Protein AF-A0A177F7T7-F1 (afdb_monomer_lite)

Radius of gyration: 14.86 Å; chains: 1; bounding box: 48×28×34 Å

Secondary structure (DSSP, 8-state):
-----TT-EEEETTEEEE--------S---TTTTS-TTT----SSSS-HHHHHHHHHHHHHHHHHSS-TTGGGTT-TTTHHHHHHHHHTT-PPP-TTSTTHHHHHHHHHT---SHHHHHHHHHHHHHHH--

Foldseek 3Di:
DAADDQPQFDDDPNDTDRDDDDDDDDDDDDLCRRADLQLAAADVVRDDQLSVLSSVLQSVVCVQPVAGWPNVCVPPPPSSVVNNVCLVVVVTDQQPPTLCSVSSVCSSVVVQPHPVSSVVSVVVSVVVVVD

InterPro domains:
  IPR001245 Serine-threonine/tyrosine-protein kinase, catalytic domain [PF07714] (47-110)
  IPR011009 Protein kinase-like domain superfamily [SSF56112] (3-109)

pLDDT: mean 71.8, std 19.58, range [35.34, 94.94]

Structure (mmCIF, N/CA/C/O backbone):
data_AF-A0A177F7T7-F1
#
_entry.id   AF-A0A177F7T7-F1
#
loop_
_atom_site.group_PDB
_atom_site.id
_atom_site.type_symbol
_atom_site.label_atom_id
_atom_site.label_alt_id
_atom_sit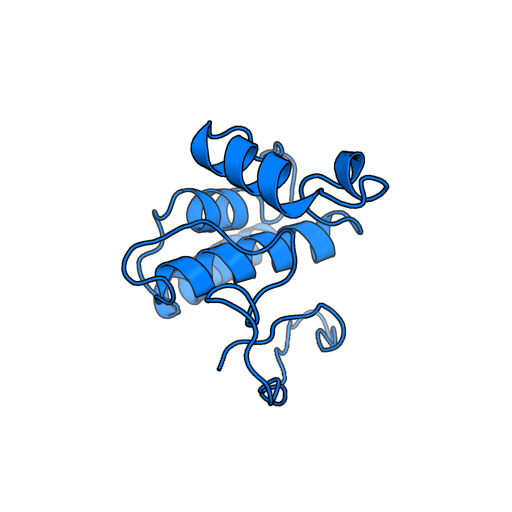e.label_comp_id
_atom_site.label_asym_id
_atom_site.label_entity_id
_atom_site.label_seq_id
_atom_site.pdbx_PDB_ins_code
_atom_site.Cartn_x
_atom_site.Cartn_y
_atom_site.Cartn_z
_atom_site.occupancy
_atom_site.B_iso_or_equiv
_atom_site.auth_seq_id
_atom_site.auth_comp_id
_atom_site.auth_asym_id
_atom_site.auth_atom_id
_atom_site.pdbx_PDB_model_num
ATOM 1 N N . MET A 1 1 ? 18.510 -2.201 8.796 1.00 39.44 1 MET A N 1
ATOM 2 C CA . MET A 1 1 ? 17.818 -3.161 9.675 1.00 39.44 1 MET A CA 1
ATOM 3 C C . MET A 1 1 ? 16.329 -2.948 9.502 1.00 39.44 1 MET A C 1
ATOM 5 O O . MET A 1 1 ? 15.731 -2.280 10.325 1.00 39.44 1 MET A O 1
ATOM 9 N N . SER A 1 2 ? 15.771 -3.480 8.424 1.00 35.94 2 SER A N 1
ATOM 10 C CA . SER A 1 2 ? 14.364 -3.869 8.355 1.00 35.94 2 SER A CA 1
ATOM 11 C C . SER A 1 2 ? 14.388 -5.105 7.457 1.00 35.94 2 SER A C 1
ATOM 13 O O . SER A 1 2 ? 15.069 -5.083 6.443 1.00 35.94 2 SER A O 1
ATOM 15 N N . ASP A 1 3 ? 13.807 -6.214 7.881 1.00 38.34 3 ASP A N 1
ATOM 16 C CA . ASP A 1 3 ? 13.420 -7.311 6.995 1.00 38.34 3 ASP A CA 1
ATOM 17 C C . ASP A 1 3 ? 12.041 -7.728 7.495 1.00 38.34 3 ASP A C 1
ATOM 19 O O . ASP A 1 3 ? 11.886 -8.155 8.639 1.00 38.34 3 ASP A O 1
ATOM 23 N N . VAL A 1 4 ? 11.021 -7.484 6.677 1.00 41.88 4 VAL A N 1
ATOM 24 C CA . VAL A 1 4 ? 9.640 -7.888 6.941 1.00 41.88 4 VAL A CA 1
ATOM 25 C C . VAL A 1 4 ? 9.225 -8.741 5.755 1.00 41.88 4 VAL A C 1
ATOM 27 O O . VAL A 1 4 ? 8.695 -8.244 4.760 1.00 41.88 4 VAL A O 1
ATOM 30 N N . ARG A 1 5 ? 9.509 -10.041 5.847 1.00 40.31 5 ARG A N 1
ATOM 31 C CA . ARG A 1 5 ? 8.876 -11.057 5.003 1.00 40.31 5 ARG A CA 1
ATOM 32 C C . ARG A 1 5 ? 7.839 -11.822 5.812 1.00 40.31 5 ARG A C 1
ATOM 34 O O . ARG A 1 5 ? 8.012 -12.078 7.001 1.00 40.31 5 ARG A O 1
ATOM 41 N N . CYS A 1 6 ? 6.759 -12.199 5.138 1.00 43.75 6 CYS A N 1
ATOM 42 C CA . CYS A 1 6 ? 5.515 -12.739 5.692 1.00 43.75 6 CYS A CA 1
ATOM 43 C C . CYS A 1 6 ? 5.603 -14.166 6.266 1.00 43.75 6 CYS A C 1
ATOM 45 O O . CYS A 1 6 ? 4.624 -14.902 6.253 1.00 43.75 6 CYS A O 1
ATOM 47 N N . GLN A 1 7 ? 6.755 -14.570 6.802 1.00 41.00 7 GLN A N 1
ATOM 48 C CA . GLN A 1 7 ? 6.942 -15.888 7.421 1.00 41.00 7 GLN A CA 1
ATOM 49 C C . GLN A 1 7 ? 6.847 -15.870 8.958 1.00 41.00 7 GLN A C 1
ATOM 51 O O . GLN A 1 7 ? 6.897 -16.932 9.568 1.00 41.00 7 GLN A O 1
ATOM 56 N N . ASN A 1 8 ? 6.612 -14.704 9.580 1.00 39.59 8 ASN A N 1
ATOM 57 C CA . ASN A 1 8 ? 6.618 -14.544 11.045 1.00 39.59 8 ASN A CA 1
ATOM 58 C C . ASN A 1 8 ? 5.291 -14.028 11.645 1.00 39.59 8 ASN A C 1
ATOM 60 O O . ASN A 1 8 ? 5.262 -13.548 12.780 1.00 39.59 8 ASN A O 1
ATOM 64 N N . ALA A 1 9 ? 4.178 -14.121 10.911 1.00 45.94 9 ALA A N 1
ATOM 65 C CA . ALA A 1 9 ? 2.850 -13.822 11.447 1.00 45.94 9 ALA A CA 1
ATOM 66 C C . ALA A 1 9 ? 2.215 -15.104 12.004 1.00 45.94 9 ALA A C 1
ATOM 68 O O . ALA A 1 9 ? 1.714 -15.938 11.253 1.00 45.94 9 ALA A O 1
ATOM 69 N N . ILE A 1 10 ? 2.230 -15.271 13.328 1.00 42.41 10 ILE A N 1
ATOM 70 C CA . ILE A 1 10 ? 1.491 -16.353 13.988 1.00 42.41 10 ILE A CA 1
ATOM 71 C C . ILE A 1 10 ? 0.177 -15.775 14.514 1.00 42.41 10 ILE A C 1
ATOM 73 O O . ILE A 1 10 ? 0.167 -14.917 15.401 1.00 42.41 10 ILE A O 1
ATOM 77 N N . LEU A 1 11 ? -0.938 -16.259 13.969 1.00 43.41 11 LEU A N 1
ATOM 78 C CA . LEU A 1 11 ? -2.271 -15.990 14.494 1.00 43.41 11 LEU A CA 1
ATOM 79 C C . LEU A 1 11 ? -2.504 -16.899 15.711 1.00 43.41 11 LEU A C 1
ATOM 81 O O . LEU A 1 11 ? -2.634 -18.113 15.562 1.00 43.41 11 LEU A O 1
ATOM 85 N N . VAL A 1 12 ? -2.545 -16.335 16.921 1.00 39.94 12 VAL A N 1
ATOM 86 C CA . VAL A 1 12 ? -2.936 -17.083 18.130 1.00 39.94 12 VAL A CA 1
ATOM 87 C C . VAL A 1 12 ? -4.164 -16.422 18.741 1.00 39.94 12 VAL A C 1
ATOM 89 O O . VAL A 1 12 ? -4.069 -15.299 19.232 1.00 39.94 12 VAL A O 1
ATOM 92 N N . HIS A 1 13 ? -5.295 -17.138 18.738 1.00 35.34 13 HIS A N 1
ATOM 93 C CA . HIS A 1 13 ? -6.557 -16.733 19.382 1.00 35.34 13 HIS A CA 1
ATOM 94 C C . HIS A 1 13 ? -6.966 -15.282 19.055 1.00 35.34 13 HIS A C 1
ATOM 96 O O . HIS A 1 13 ? -7.096 -14.458 19.961 1.00 35.34 13 HIS A O 1
ATOM 102 N N . ASP A 1 14 ? -7.083 -14.962 17.763 1.00 47.56 14 ASP A N 1
ATOM 103 C CA . ASP A 1 14 ? -7.493 -13.642 17.254 1.00 47.56 14 ASP A CA 1
ATOM 104 C C . ASP A 1 14 ? -6.603 -12.464 17.686 1.00 47.56 14 ASP A C 1
ATOM 106 O O . ASP A 1 14 ? -7.017 -11.307 17.683 1.00 47.56 14 ASP A O 1
ATOM 110 N N . ARG A 1 15 ? -5.341 -12.727 18.045 1.00 39.72 15 ARG A N 1
ATOM 111 C CA . ARG A 1 15 ? -4.346 -11.684 18.320 1.00 39.72 15 ARG A CA 1
ATOM 112 C C . ARG A 1 15 ? -3.132 -11.866 17.422 1.00 39.72 15 ARG A C 1
ATOM 114 O O . ARG A 1 15 ? -2.392 -12.841 17.554 1.00 39.72 15 ARG A O 1
ATOM 121 N N . LEU A 1 16 ? -2.906 -10.892 16.540 1.00 46.50 16 LEU A N 1
ATOM 122 C CA . LEU A 1 16 ? -1.680 -10.789 15.753 1.00 46.50 16 LEU A CA 1
ATOM 123 C C . LEU A 1 16 ? -0.511 -10.481 16.699 1.00 46.50 16 LEU A C 1
ATOM 125 O O . LEU A 1 16 ? -0.429 -9.391 17.268 1.00 46.50 16 LEU A O 1
ATOM 129 N N . LYS A 1 17 ? 0.392 -11.446 16.883 1.00 41.03 17 LYS A N 1
ATOM 130 C CA . LYS A 1 17 ? 1.676 -11.233 17.558 1.00 41.03 17 LYS A CA 1
ATOM 131 C C . LYS A 1 17 ? 2.774 -11.205 16.502 1.00 41.03 17 LYS A C 1
ATOM 133 O O . LYS A 1 17 ? 3.044 -12.217 15.867 1.00 41.03 17 LYS A O 1
ATOM 138 N N . ILE A 1 18 ? 3.383 -10.037 16.321 1.00 49.38 18 ILE A N 1
ATOM 139 C CA . ILE A 1 18 ? 4.536 -9.834 15.438 1.00 49.38 18 ILE A CA 1
ATOM 140 C C . ILE A 1 18 ? 5.782 -10.222 16.242 1.00 49.38 18 ILE A C 1
ATOM 142 O O . ILE A 1 18 ? 6.059 -9.597 17.266 1.00 49.38 18 ILE A O 1
ATOM 146 N N . ILE A 1 19 ? 6.482 -11.282 15.828 1.00 40.50 19 ILE A N 1
ATOM 147 C CA . ILE A 1 19 ? 7.682 -11.791 16.507 1.00 40.50 19 ILE A CA 1
ATOM 148 C C . ILE A 1 19 ? 8.915 -11.479 15.641 1.00 40.50 19 ILE A C 1
ATOM 150 O O . ILE A 1 19 ? 9.197 -12.165 14.670 1.00 40.50 19 ILE A O 1
ATOM 154 N N . ASP A 1 20 ? 9.526 -10.354 15.993 1.00 48.12 20 ASP A N 1
ATOM 155 C CA . ASP A 1 20 ? 10.927 -9.894 15.987 1.00 48.12 20 ASP A CA 1
ATOM 156 C C . ASP A 1 20 ? 12.072 -10.398 15.060 1.00 48.12 20 ASP A C 1
ATOM 158 O O . ASP A 1 20 ? 12.097 -11.518 14.564 1.00 48.12 20 ASP A O 1
ATOM 162 N N . PHE A 1 21 ? 13.052 -9.481 14.935 1.00 47.28 21 PHE A N 1
ATOM 163 C CA . PHE A 1 21 ? 14.348 -9.395 14.223 1.00 47.28 21 PHE A CA 1
ATOM 164 C C . PHE A 1 21 ? 15.173 -10.664 13.891 1.00 47.28 21 PHE A C 1
ATOM 166 O O . PHE A 1 21 ? 15.747 -11.271 14.789 1.00 47.28 21 PHE A O 1
ATOM 173 N N . GLU A 1 22 ? 15.478 -10.878 12.598 1.00 36.66 22 GLU A N 1
ATOM 174 C CA . GLU A 1 22 ? 16.823 -11.263 12.103 1.00 36.66 22 GLU A CA 1
ATOM 175 C C . GLU A 1 22 ? 16.894 -11.143 10.564 1.00 36.66 22 GLU A C 1
ATOM 177 O O . GLU A 1 22 ? 16.057 -11.714 9.874 1.00 36.66 22 GLU A O 1
ATOM 182 N N . GLY A 1 23 ? 17.871 -10.406 10.004 1.00 38.44 23 GLY A N 1
ATOM 183 C CA . GLY A 1 23 ? 18.033 -10.333 8.540 1.00 38.44 23 GLY A CA 1
ATOM 184 C C . GLY A 1 23 ? 18.806 -9.134 7.979 1.00 38.44 23 GLY A C 1
AT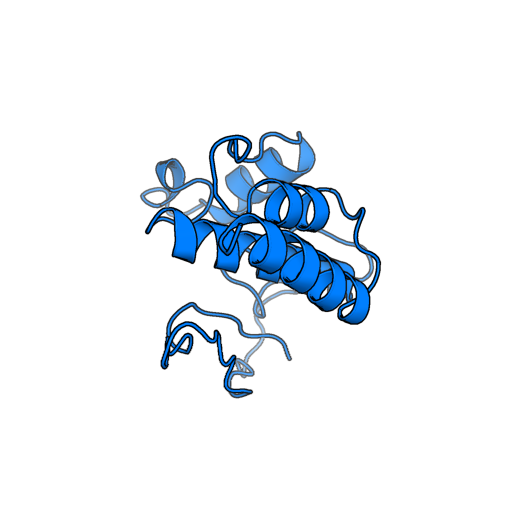OM 185 O O . GLY A 1 23 ? 18.352 -8.484 7.043 1.00 38.44 23 GLY A O 1
ATOM 186 N N . CYS A 1 24 ? 19.981 -8.796 8.518 1.00 41.72 24 CYS A N 1
ATOM 187 C CA . CYS A 1 24 ? 20.922 -7.984 7.737 1.00 41.72 24 CYS A CA 1
ATOM 188 C C . CYS A 1 24 ? 21.503 -8.857 6.615 1.00 41.72 24 CYS A C 1
ATOM 190 O O . CYS A 1 24 ? 22.240 -9.796 6.913 1.00 41.72 24 CYS A O 1
ATOM 192 N N . SER A 1 25 ? 21.250 -8.530 5.342 1.00 35.94 25 SER A N 1
ATOM 193 C CA . SER A 1 25 ? 22.114 -9.033 4.270 1.00 35.94 25 SER A CA 1
ATOM 194 C C . SER A 1 25 ? 23.460 -8.326 4.374 1.00 35.94 25 SER A C 1
ATOM 196 O O . SER A 1 25 ? 23.577 -7.118 4.162 1.00 35.94 25 SER A O 1
ATOM 198 N N . ILE A 1 26 ? 24.468 -9.112 4.726 1.00 44.94 26 ILE A N 1
ATOM 199 C CA . ILE A 1 26 ? 25.872 -8.844 4.443 1.00 44.94 26 ILE A CA 1
ATOM 200 C C . ILE A 1 26 ? 26.016 -8.788 2.906 1.00 44.94 26 ILE A C 1
ATOM 202 O O . ILE A 1 26 ? 25.320 -9.503 2.186 1.00 44.94 26 ILE A O 1
ATOM 206 N N . ASP A 1 27 ? 26.871 -7.878 2.443 1.00 40.69 27 ASP A N 1
ATOM 207 C CA . ASP A 1 27 ? 27.326 -7.661 1.061 1.00 40.69 27 ASP A CA 1
ATOM 208 C C . ASP A 1 27 ? 26.461 -6.789 0.122 1.00 40.69 27 ASP A C 1
ATOM 210 O O . ASP A 1 27 ? 25.719 -7.245 -0.742 1.00 40.69 27 ASP A O 1
ATOM 214 N N . GLY A 1 28 ? 26.675 -5.470 0.223 1.00 43.88 28 GLY A N 1
ATOM 215 C CA . GLY A 1 28 ? 26.813 -4.583 -0.946 1.00 43.88 28 GLY A CA 1
ATOM 216 C C . GLY A 1 28 ? 25.576 -4.226 -1.783 1.00 43.88 28 GLY A C 1
ATOM 217 O O . GLY A 1 28 ? 25.715 -3.455 -2.732 1.00 43.88 28 GLY A O 1
ATOM 218 N N . ALA A 1 29 ? 24.382 -4.731 -1.472 1.00 44.84 29 ALA A N 1
ATOM 219 C CA . ALA A 1 29 ? 23.174 -4.432 -2.243 1.00 44.84 29 ALA A CA 1
ATOM 220 C C . ALA A 1 29 ? 22.538 -3.087 -1.849 1.00 44.84 29 ALA A C 1
ATOM 222 O O . ALA A 1 29 ? 22.492 -2.713 -0.677 1.00 44.84 29 ALA A O 1
ATOM 223 N N . GLY A 1 30 ? 22.056 -2.360 -2.861 1.00 52.72 30 GLY A N 1
ATOM 224 C CA . GLY A 1 30 ? 21.543 -0.998 -2.757 1.00 52.72 30 GLY A CA 1
ATOM 225 C C . GLY A 1 30 ? 20.417 -0.796 -1.740 1.00 52.72 30 GLY A C 1
ATOM 226 O O . GLY A 1 30 ? 19.832 -1.717 -1.180 1.00 52.72 30 GLY A O 1
ATOM 227 N N . VAL A 1 31 ? 20.104 0.478 -1.556 1.00 51.97 31 VAL A N 1
ATOM 228 C CA . VAL A 1 31 ? 19.278 1.112 -0.522 1.00 51.97 31 VAL A CA 1
ATOM 229 C C . VAL A 1 31 ? 17.876 0.483 -0.258 1.00 51.97 31 VAL A C 1
ATOM 231 O O . VAL A 1 31 ? 17.248 0.811 0.745 1.00 51.97 31 VAL A O 1
ATOM 234 N N . GLY A 1 32 ? 17.409 -0.460 -1.089 1.00 50.75 32 GLY A N 1
ATOM 235 C CA . GLY A 1 32 ? 16.162 -1.231 -0.942 1.00 50.75 32 GLY A CA 1
ATOM 236 C C . GLY A 1 32 ? 16.303 -2.668 -0.404 1.00 50.75 32 GLY A C 1
ATOM 237 O O . GLY A 1 32 ? 15.297 -3.354 -0.282 1.00 50.75 32 GLY A O 1
ATOM 238 N N . SER A 1 33 ? 17.508 -3.135 -0.052 1.00 55.22 33 SER A N 1
ATOM 239 C CA . SER A 1 33 ? 17.764 -4.525 0.396 1.00 55.22 33 SER A CA 1
ATOM 240 C C . SER A 1 33 ? 17.001 -4.946 1.673 1.00 55.22 33 SER A C 1
ATOM 242 O O . SER A 1 33 ? 16.845 -6.128 1.953 1.00 55.22 33 SER A O 1
ATOM 244 N N . CYS A 1 34 ? 16.494 -3.978 2.444 1.00 53.47 34 CYS A N 1
ATOM 245 C CA . CYS A 1 34 ? 15.700 -4.191 3.663 1.00 53.47 34 CYS A CA 1
ATOM 246 C C . CYS A 1 34 ? 14.193 -4.451 3.411 1.00 53.47 34 CYS A C 1
ATOM 248 O O . CYS A 1 34 ? 13.425 -4.664 4.347 1.00 53.47 34 CYS A O 1
ATOM 250 N N . TYR A 1 35 ? 13.730 -4.381 2.163 1.00 60.88 35 TYR A N 1
ATOM 251 C CA . TYR A 1 35 ? 12.311 -4.509 1.833 1.00 60.88 35 TYR A CA 1
ATOM 252 C C . TYR A 1 35 ? 12.105 -5.501 0.689 1.00 60.88 35 TYR A C 1
ATOM 254 O O . TYR A 1 35 ? 12.959 -5.677 -0.181 1.00 60.88 35 TYR A O 1
ATOM 262 N N . GLY A 1 36 ? 10.940 -6.148 0.676 1.00 70.81 36 GLY A N 1
ATOM 263 C CA . GLY A 1 36 ? 10.502 -6.937 -0.467 1.00 70.81 36 GLY A CA 1
ATOM 264 C C . GLY A 1 36 ? 10.225 -6.040 -1.674 1.00 70.81 36 GLY A C 1
ATOM 265 O O . GLY A 1 36 ? 9.926 -4.855 -1.536 1.00 70.81 36 GLY A O 1
ATOM 266 N N . TRP A 1 37 ? 10.259 -6.622 -2.875 1.00 78.25 37 TRP A N 1
ATOM 267 C CA . TRP A 1 37 ? 10.025 -5.915 -4.146 1.00 78.25 37 TRP A CA 1
ATOM 268 C C . TRP A 1 37 ? 8.681 -5.162 -4.221 1.00 78.25 37 TRP A C 1
ATOM 270 O O . TRP A 1 37 ? 8.539 -4.279 -5.061 1.00 78.25 37 TRP A O 1
ATOM 280 N N . PHE A 1 38 ? 7.714 -5.508 -3.363 1.00 79.06 38 PHE A N 1
ATOM 281 C CA . PHE A 1 38 ? 6.396 -4.875 -3.277 1.00 79.06 38 PHE A CA 1
ATOM 282 C C . PHE A 1 38 ? 6.209 -3.974 -2.049 1.00 79.06 38 PHE A C 1
ATOM 284 O O . PHE A 1 38 ? 5.222 -3.250 -1.985 1.00 79.06 38 PHE A O 1
ATOM 291 N N . SER A 1 39 ? 7.114 -4.005 -1.066 1.00 79.12 39 SER A N 1
ATOM 292 C CA . SER A 1 39 ? 6.953 -3.300 0.215 1.00 79.12 39 SER A CA 1
ATOM 293 C C . SER A 1 39 ? 7.848 -2.067 0.356 1.00 79.12 39 SER A C 1
ATOM 295 O O . SER A 1 39 ? 7.904 -1.466 1.427 1.00 79.12 39 SER A O 1
ATOM 297 N N . TYR A 1 40 ? 8.503 -1.649 -0.731 1.00 78.56 40 TYR A N 1
ATOM 298 C CA . TYR A 1 40 ? 9.298 -0.426 -0.792 1.00 78.56 40 TYR A CA 1
ATOM 299 C C . TYR A 1 40 ? 8.603 0.673 -1.601 1.00 78.56 40 TYR A C 1
ATOM 301 O O . TYR A 1 40 ? 8.210 0.473 -2.750 1.00 78.56 40 TYR A O 1
ATOM 309 N N . ARG A 1 41 ? 8.535 1.874 -1.018 1.00 74.88 41 ARG A N 1
ATOM 310 C CA . ARG A 1 41 ? 8.203 3.121 -1.714 1.00 74.88 41 ARG A CA 1
ATOM 311 C C . ARG A 1 41 ? 9.342 4.107 -1.504 1.00 74.88 41 ARG A C 1
ATOM 313 O O . ARG A 1 41 ? 9.727 4.380 -0.366 1.00 74.88 41 ARG A O 1
ATOM 320 N N . ARG A 1 42 ? 9.880 4.644 -2.602 1.00 75.00 42 ARG A N 1
ATOM 321 C CA . ARG A 1 42 ? 11.030 5.553 -2.564 1.00 75.00 42 ARG A CA 1
ATOM 322 C C . ARG A 1 42 ? 10.741 6.760 -1.665 1.00 75.00 42 ARG A C 1
ATOM 324 O O . ARG A 1 42 ? 9.745 7.454 -1.842 1.00 75.00 42 ARG A O 1
ATOM 331 N N . SER A 1 43 ? 11.645 7.004 -0.720 1.00 67.38 43 SER A N 1
ATOM 332 C CA . SER A 1 43 ? 11.580 8.079 0.275 1.00 67.38 43 SER A CA 1
ATOM 333 C C . SER A 1 43 ? 12.960 8.724 0.438 1.00 67.38 43 SER A C 1
ATOM 335 O O . SER A 1 43 ? 13.984 8.113 0.126 1.00 67.38 43 SER A O 1
ATOM 337 N N . THR A 1 44 ? 12.999 9.954 0.945 1.00 63.41 44 THR A N 1
ATOM 338 C CA . THR A 1 44 ? 14.224 10.652 1.366 1.00 63.41 44 THR A CA 1
ATOM 339 C C . THR A 1 44 ? 14.056 11.128 2.814 1.00 63.41 44 THR A C 1
ATOM 341 O O . THR A 1 44 ? 13.249 12.029 3.038 1.00 63.41 44 THR A O 1
ATOM 344 N N . PRO A 1 45 ? 14.780 10.563 3.803 1.00 65.94 45 PRO A N 1
ATOM 345 C CA . PRO A 1 45 ? 15.749 9.470 3.689 1.00 65.94 45 PRO A CA 1
ATOM 346 C C . PRO A 1 45 ? 15.093 8.160 3.235 1.00 65.94 45 PRO A C 1
ATOM 348 O O . PRO A 1 45 ? 13.884 7.961 3.368 1.00 65.94 45 PRO A O 1
ATOM 351 N N . SER A 1 46 ? 15.911 7.282 2.666 1.00 61.34 46 SER A N 1
ATOM 352 C CA . SER A 1 46 ? 15.490 6.024 2.046 1.00 61.34 46 SER A CA 1
ATOM 353 C C . SER A 1 46 ? 14.936 4.979 3.000 1.00 61.34 46 SER A C 1
ATOM 355 O O . SER A 1 46 ? 14.188 4.103 2.578 1.00 61.34 46 SER A O 1
ATOM 357 N N . THR A 1 47 ? 15.303 5.084 4.269 1.00 64.31 47 THR A N 1
ATOM 358 C CA . THR A 1 47 ? 14.716 4.351 5.381 1.00 64.31 47 THR A CA 1
ATOM 359 C C . THR A 1 47 ? 14.175 5.382 6.353 1.00 64.31 47 THR A C 1
ATOM 361 O O . THR A 1 47 ? 14.921 6.237 6.838 1.00 64.31 47 THR A O 1
ATOM 364 N N . SER A 1 48 ? 12.880 5.326 6.619 1.00 77.19 48 SER A N 1
ATOM 365 C CA . SER A 1 48 ? 12.202 6.187 7.575 1.00 77.19 48 SER A CA 1
ATOM 366 C C . SER A 1 48 ? 11.076 5.411 8.248 1.00 77.19 48 SER A C 1
ATOM 368 O O . SER A 1 48 ? 10.625 4.385 7.743 1.00 77.19 48 SER A O 1
ATOM 370 N N . ILE A 1 49 ? 10.547 5.951 9.345 1.00 79.00 49 ILE A N 1
ATOM 371 C CA . ILE A 1 49 ? 9.331 5.402 9.958 1.00 79.00 49 ILE A CA 1
ATOM 372 C C . ILE A 1 49 ? 8.186 5.283 8.938 1.00 79.00 49 ILE A C 1
ATOM 374 O O . ILE A 1 49 ? 7.359 4.383 9.031 1.00 79.00 49 ILE A O 1
ATOM 378 N N . GLN A 1 50 ? 8.170 6.148 7.919 1.00 82.94 50 GLN A N 1
ATOM 379 C CA . GLN A 1 50 ? 7.161 6.121 6.872 1.00 82.94 50 GLN A CA 1
ATOM 380 C C . GLN A 1 50 ? 7.340 4.948 5.905 1.00 82.94 50 GLN A C 1
ATOM 382 O O . GLN A 1 50 ? 6.341 4.388 5.456 1.00 82.94 50 GLN A O 1
ATOM 387 N N . THR A 1 51 ? 8.581 4.555 5.593 1.00 80.94 51 THR A N 1
ATOM 388 C CA . THR A 1 51 ? 8.834 3.363 4.769 1.00 80.94 51 THR A CA 1
ATOM 389 C C . THR A 1 51 ? 8.491 2.087 5.533 1.00 80.94 51 THR A C 1
ATOM 391 O O . THR A 1 51 ? 7.913 1.181 4.942 1.00 80.94 51 THR A O 1
ATOM 394 N N . ASP A 1 52 ? 8.731 2.047 6.849 1.00 80.56 52 ASP A N 1
ATOM 395 C CA . ASP A 1 52 ? 8.307 0.925 7.699 1.00 80.56 52 ASP A CA 1
ATOM 396 C C . ASP A 1 52 ? 6.770 0.835 7.797 1.00 80.56 52 ASP A C 1
ATOM 398 O O . ASP A 1 52 ? 6.196 -0.243 7.650 1.00 80.56 52 ASP A O 1
ATOM 402 N N . ILE A 1 53 ? 6.077 1.967 7.983 1.00 85.50 53 ILE A N 1
ATOM 403 C CA . ILE A 1 53 ? 4.602 2.033 8.003 1.00 85.50 53 ILE A CA 1
ATOM 404 C C . ILE A 1 53 ? 4.011 1.621 6.648 1.00 85.50 53 ILE A C 1
ATOM 406 O O . ILE A 1 53 ? 3.001 0.918 6.602 1.00 85.50 53 ILE A O 1
ATOM 410 N N . PHE A 1 54 ? 4.640 2.024 5.542 1.00 89.06 54 PHE A N 1
ATOM 411 C CA . PHE A 1 54 ? 4.234 1.611 4.201 1.00 89.06 54 PHE A CA 1
ATOM 412 C C . PHE A 1 54 ? 4.372 0.093 4.016 1.00 89.06 54 PHE A C 1
ATOM 414 O O . PHE A 1 54 ? 3.430 -0.571 3.572 1.00 89.06 54 PHE A O 1
ATOM 421 N N . ALA A 1 55 ? 5.524 -0.466 4.400 1.00 86.44 55 ALA A N 1
ATOM 422 C CA . ALA A 1 55 ? 5.783 -1.900 4.342 1.00 86.44 55 ALA A CA 1
ATOM 423 C C . ALA A 1 55 ? 4.800 -2.691 5.219 1.00 86.44 55 ALA A C 1
ATOM 425 O O . ALA A 1 55 ? 4.290 -3.728 4.797 1.00 86.44 55 ALA A O 1
ATOM 426 N N . PHE A 1 56 ? 4.463 -2.161 6.399 1.00 85.69 56 PHE A N 1
AT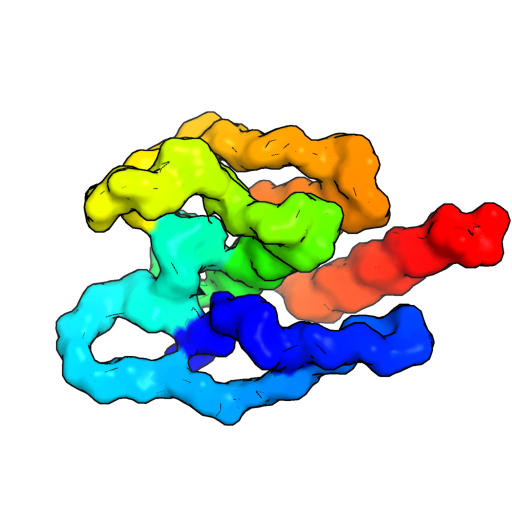OM 427 C CA . PHE A 1 56 ? 3.425 -2.714 7.264 1.00 85.69 56 PHE A CA 1
ATOM 428 C C . PHE A 1 56 ? 2.057 -2.760 6.565 1.00 85.69 56 PHE A C 1
ATOM 430 O O . PHE A 1 56 ? 1.394 -3.793 6.597 1.00 85.69 56 PHE A O 1
ATOM 437 N N . GLY A 1 57 ? 1.654 -1.692 5.868 1.00 89.75 57 GLY A N 1
ATOM 438 C CA . GLY A 1 57 ? 0.426 -1.688 5.062 1.00 89.75 57 GLY A CA 1
ATOM 439 C C . GLY A 1 57 ? 0.416 -2.780 3.984 1.00 89.75 57 GLY A C 1
ATOM 440 O O . GLY A 1 57 ? -0.583 -3.479 3.825 1.00 89.75 57 GLY A O 1
ATOM 441 N N . CYS A 1 58 ? 1.546 -2.987 3.299 1.00 90.31 58 CYS A N 1
ATOM 442 C CA . CYS A 1 58 ? 1.695 -4.050 2.297 1.00 90.31 58 CYS A CA 1
ATOM 443 C C . CYS A 1 58 ? 1.569 -5.455 2.903 1.00 90.31 58 CYS A C 1
ATOM 445 O O . CYS A 1 58 ? 0.920 -6.317 2.320 1.00 90.31 58 CYS A O 1
ATOM 447 N N . MET A 1 59 ? 2.153 -5.676 4.083 1.00 86.12 59 MET A N 1
ATOM 448 C CA . MET A 1 59 ? 2.022 -6.936 4.819 1.00 86.12 59 MET A CA 1
ATOM 449 C C . MET A 1 59 ? 0.561 -7.211 5.196 1.00 86.12 59 MET A C 1
ATOM 451 O O . MET A 1 59 ? 0.076 -8.318 4.992 1.00 86.12 59 MET A O 1
ATOM 455 N N . ILE A 1 60 ? -0.156 -6.216 5.734 1.00 85.81 60 ILE A N 1
ATOM 456 C CA . ILE A 1 60 ? -1.571 -6.387 6.096 1.00 85.81 60 ILE A CA 1
ATOM 457 C C . ILE A 1 60 ? -2.413 -6.689 4.854 1.00 85.81 60 ILE A C 1
ATOM 459 O O . ILE A 1 60 ? -3.256 -7.581 4.908 1.00 85.81 60 ILE A O 1
ATOM 463 N N . TYR A 1 61 ? -2.158 -6.014 3.729 1.00 89.00 61 TYR A N 1
ATOM 464 C CA . TYR A 1 61 ? -2.807 -6.336 2.456 1.00 89.00 61 TYR A CA 1
ATOM 465 C C . TYR A 1 61 ? -2.593 -7.804 2.061 1.00 89.00 61 TYR A C 1
ATOM 467 O O . TYR A 1 61 ? -3.562 -8.502 1.765 1.00 89.00 61 TYR A O 1
ATOM 475 N N . GLU A 1 62 ? -1.352 -8.294 2.104 1.00 85.81 62 GLU A N 1
ATOM 476 C CA . GLU A 1 62 ? -1.034 -9.683 1.753 1.00 85.81 62 GLU A CA 1
ATOM 477 C C . GLU A 1 62 ? -1.699 -10.687 2.696 1.00 85.81 62 GLU A C 1
ATOM 479 O O . GLU A 1 62 ? -2.247 -11.686 2.241 1.00 85.81 62 GLU A O 1
ATOM 484 N N . VAL A 1 63 ? -1.748 -10.402 3.999 1.00 82.00 63 VAL A N 1
ATOM 485 C CA . VAL A 1 63 ? -2.457 -11.252 4.968 1.00 82.00 63 VAL A CA 1
ATOM 486 C C . VAL A 1 63 ? -3.967 -11.285 4.696 1.00 82.00 63 VAL A C 1
ATOM 488 O O . VAL A 1 63 ? -4.581 -12.341 4.823 1.00 82.00 63 VAL A O 1
ATOM 491 N N . MET A 1 64 ? -4.576 -10.153 4.326 1.00 81.81 64 MET A N 1
ATOM 492 C CA . MET A 1 64 ? -6.023 -10.062 4.076 1.00 81.81 64 MET A CA 1
ATOM 493 C C . MET A 1 64 ? -6.448 -10.677 2.740 1.00 81.81 64 MET A C 1
ATOM 495 O O . MET A 1 64 ? -7.554 -11.203 2.635 1.00 81.81 64 MET A O 1
ATOM 499 N N . THR A 1 65 ? -5.598 -10.594 1.718 1.00 84.56 65 THR A N 1
ATOM 500 C CA . THR A 1 65 ? -5.931 -11.020 0.347 1.00 84.56 65 THR A CA 1
ATOM 501 C C . THR A 1 65 ? -5.302 -12.358 -0.040 1.00 84.56 65 THR A C 1
ATOM 503 O O . THR A 1 65 ? -5.733 -12.989 -1.002 1.00 84.56 65 THR A O 1
ATOM 506 N N . GLY A 1 66 ? -4.288 -12.806 0.703 1.00 83.62 66 GLY A N 1
ATOM 507 C CA . GLY A 1 66 ? -3.452 -13.955 0.364 1.00 83.62 66 GLY A CA 1
ATOM 508 C C . GLY A 1 66 ? -2.431 -13.679 -0.745 1.00 83.62 66 GLY A C 1
ATOM 509 O O . GLY A 1 66 ? -1.772 -14.620 -1.184 1.00 83.62 66 GLY A O 1
ATOM 510 N N . GLN A 1 67 ? -2.319 -12.435 -1.225 1.00 86.25 67 GLN A N 1
ATOM 511 C CA . GLN A 1 67 ? -1.491 -12.060 -2.373 1.00 86.25 67 GLN A CA 1
ATOM 512 C C . GLN A 1 67 ? -0.779 -10.722 -2.128 1.00 86.25 67 GLN A C 1
ATOM 514 O O . GLN A 1 67 ? -1.358 -9.816 -1.526 1.00 86.25 67 GLN A O 1
ATOM 519 N N . PRO A 1 68 ? 0.472 -10.541 -2.585 1.00 88.50 68 PRO A N 1
ATOM 520 C CA . PRO A 1 68 ? 1.146 -9.259 -2.440 1.00 88.50 68 PRO A CA 1
ATOM 521 C C . PRO A 1 68 ? 0.429 -8.172 -3.261 1.00 88.50 68 PRO A C 1
ATOM 523 O O . PRO A 1 68 ? -0.194 -8.470 -4.287 1.00 88.50 68 PRO A O 1
ATOM 526 N N . PRO A 1 69 ? 0.558 -6.889 -2.878 1.00 89.94 69 PRO A N 1
ATOM 527 C CA . PRO A 1 69 ? 0.182 -5.792 -3.758 1.00 89.94 69 PRO A CA 1
ATOM 528 C C . PRO A 1 69 ? 0.860 -5.957 -5.122 1.00 89.94 69 PRO A C 1
ATOM 530 O O . PRO A 1 69 ? 2.047 -6.282 -5.197 1.00 89.94 69 PRO A O 1
ATOM 533 N N . HIS A 1 70 ? 0.111 -5.717 -6.198 1.00 93.75 70 HIS A N 1
ATOM 534 C CA . HIS A 1 70 ? 0.590 -5.892 -7.572 1.00 93.75 70 HIS A CA 1
ATOM 535 C C . HIS A 1 70 ? 1.047 -7.323 -7.909 1.00 93.75 70 HIS A C 1
ATOM 537 O O . HIS A 1 70 ? 2.068 -7.510 -8.577 1.00 93.75 70 HIS A O 1
ATOM 543 N N . GLU A 1 71 ? 0.290 -8.341 -7.474 1.00 91.94 71 GLU A N 1
ATOM 544 C CA . GLU A 1 71 ? 0.545 -9.747 -7.834 1.00 91.94 71 GLU A CA 1
ATOM 545 C C . GLU A 1 71 ? 0.700 -9.948 -9.350 1.00 91.94 71 GLU A C 1
ATOM 547 O O . GLU A 1 71 ? 1.455 -10.812 -9.788 1.00 91.94 71 GLU A O 1
ATOM 552 N N . ASP A 1 72 ? 0.026 -9.126 -10.158 1.00 93.44 72 ASP A N 1
ATOM 553 C CA . ASP A 1 72 ? 0.057 -9.170 -11.619 1.00 93.44 72 ASP A CA 1
ATOM 554 C C . ASP A 1 72 ? 1.471 -8.961 -12.190 1.00 93.44 72 ASP A C 1
ATOM 556 O O . ASP A 1 72 ? 1.770 -9.373 -13.310 1.00 93.44 72 ASP A O 1
ATOM 560 N N . LEU A 1 73 ? 2.371 -8.375 -11.397 1.00 90.50 73 LEU A N 1
ATOM 561 C CA . LEU A 1 73 ? 3.775 -8.185 -11.734 1.00 90.50 73 LEU A CA 1
ATOM 562 C C . LEU A 1 73 ? 4.687 -9.290 -11.182 1.00 90.50 73 LEU A C 1
ATOM 564 O O . LEU A 1 73 ? 5.884 -9.257 -11.459 1.00 90.50 73 LEU A O 1
ATOM 568 N N . MET A 1 74 ? 4.186 -10.291 -10.445 1.00 85.81 74 MET A N 1
ATOM 569 C CA . MET A 1 74 ? 5.045 -11.325 -9.847 1.00 85.81 74 MET A CA 1
ATOM 570 C C . MET A 1 74 ? 5.883 -12.085 -10.877 1.00 85.81 74 MET A C 1
ATOM 572 O O . MET A 1 74 ? 7.046 -12.379 -10.597 1.00 85.81 74 MET A O 1
ATOM 576 N N . ALA A 1 75 ? 5.322 -12.379 -12.052 1.00 87.38 75 ALA A N 1
ATOM 577 C CA . ALA A 1 75 ? 6.013 -13.098 -13.125 1.00 87.38 75 ALA A CA 1
ATOM 578 C C . ALA A 1 75 ? 7.061 -12.244 -13.870 1.00 87.38 75 ALA A C 1
ATOM 580 O O . ALA A 1 75 ? 7.821 -12.773 -14.677 1.00 87.38 75 ALA A O 1
ATOM 581 N N . ASN A 1 76 ? 7.113 -10.932 -13.619 1.00 87.50 76 ASN A N 1
ATOM 582 C CA . ASN A 1 76 ? 8.075 -10.033 -14.244 1.00 87.50 76 ASN A CA 1
ATOM 583 C C . ASN A 1 76 ? 9.405 -10.041 -13.469 1.00 87.5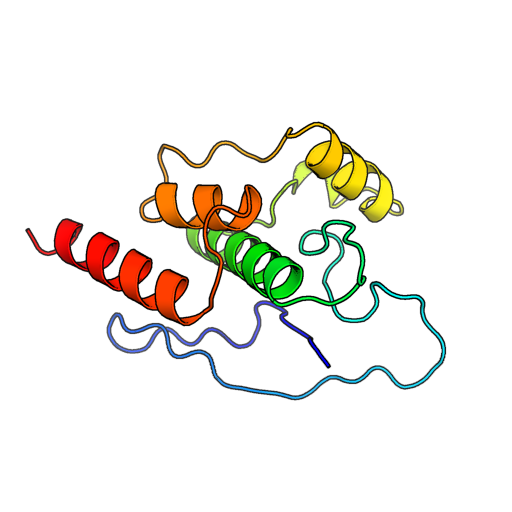0 76 ASN A C 1
ATOM 585 O O . ASN A 1 76 ? 9.471 -9.626 -12.312 1.00 87.50 76 ASN A O 1
ATOM 589 N N . GLU A 1 77 ? 10.493 -10.456 -14.119 1.00 84.56 77 GLU A N 1
ATOM 590 C CA . GLU A 1 77 ? 11.843 -10.471 -13.528 1.00 84.56 77 GLU A CA 1
ATOM 591 C C . GLU A 1 77 ? 12.315 -9.077 -13.065 1.00 84.56 77 GLU A C 1
ATOM 593 O O . GLU A 1 77 ? 13.065 -8.962 -12.099 1.00 84.56 77 GLU A O 1
ATOM 598 N N . HIS A 1 78 ? 11.812 -8.006 -13.690 1.00 86.62 78 HIS A N 1
ATOM 599 C CA . HIS A 1 78 ? 12.138 -6.606 -13.392 1.00 86.62 78 HIS A CA 1
ATOM 600 C C . HIS A 1 78 ? 11.018 -5.878 -12.626 1.00 86.62 78 HIS A C 1
ATOM 602 O O . HIS A 1 78 ? 10.916 -4.654 -12.681 1.00 86.62 78 HIS A O 1
ATOM 608 N N . ARG A 1 79 ? 10.170 -6.613 -11.895 1.00 85.44 79 ARG A N 1
ATOM 609 C CA . ARG A 1 79 ? 8.963 -6.109 -11.206 1.00 85.44 79 ARG A CA 1
ATOM 610 C C . ARG A 1 79 ? 9.154 -4.946 -10.231 1.00 85.44 79 ARG A C 1
ATOM 612 O O . ARG A 1 79 ? 8.215 -4.182 -10.040 1.00 85.44 79 ARG A O 1
ATOM 619 N N . ALA A 1 80 ? 10.339 -4.776 -9.643 1.00 84.06 80 ALA A N 1
ATOM 620 C CA . ALA A 1 80 ? 10.581 -3.714 -8.663 1.00 84.06 80 ALA A CA 1
ATOM 621 C C . ALA A 1 80 ? 10.351 -2.308 -9.251 1.00 84.06 80 ALA A C 1
ATOM 623 O O . ALA A 1 80 ? 9.682 -1.483 -8.636 1.00 84.06 80 ALA A O 1
ATOM 624 N N . GLN A 1 81 ? 10.840 -2.044 -10.469 1.00 86.06 81 GLN A N 1
ATOM 625 C CA . GLN A 1 81 ? 10.700 -0.724 -11.091 1.00 86.06 81 GLN A CA 1
ATOM 626 C C . GLN A 1 81 ? 9.234 -0.390 -11.448 1.00 86.06 81 GLN A C 1
ATOM 628 O O . GLN A 1 81 ? 8.786 0.695 -11.077 1.00 86.06 81 GLN A O 1
ATOM 633 N N . PRO A 1 82 ? 8.458 -1.267 -12.120 1.00 89.69 82 PRO A N 1
ATOM 634 C CA . PRO A 1 82 ? 7.044 -1.009 -12.382 1.00 89.69 82 PRO A CA 1
ATOM 635 C C . PRO A 1 82 ? 6.200 -0.858 -11.110 1.00 89.69 82 PRO A C 1
ATOM 637 O O . PRO A 1 82 ? 5.294 -0.031 -11.088 1.00 89.69 82 PRO A O 1
ATOM 640 N N . VAL A 1 83 ? 6.502 -1.603 -10.039 1.00 89.00 83 VAL A N 1
ATOM 641 C CA . VAL A 1 83 ? 5.821 -1.424 -8.746 1.00 89.00 83 VAL A CA 1
ATOM 642 C C . VAL A 1 83 ? 6.115 -0.053 -8.142 1.00 89.00 83 VAL A C 1
ATOM 644 O O . VAL A 1 83 ? 5.188 0.664 -7.773 1.00 89.00 83 VAL A O 1
ATOM 647 N N . GLU A 1 84 ? 7.387 0.353 -8.087 1.00 87.25 84 GLU A N 1
ATOM 648 C CA . GLU A 1 84 ? 7.749 1.691 -7.610 1.00 87.25 84 GLU A CA 1
ATOM 649 C C . GLU A 1 84 ? 7.059 2.790 -8.428 1.00 87.25 84 GLU A C 1
ATOM 651 O O . GLU A 1 84 ? 6.613 3.791 -7.864 1.00 87.25 84 GLU A O 1
ATOM 656 N N . GLN A 1 85 ? 6.938 2.596 -9.745 1.00 89.94 85 GLN A N 1
ATOM 657 C CA . GLN A 1 85 ? 6.226 3.518 -10.622 1.00 89.94 85 GLN A CA 1
ATOM 658 C C . GLN A 1 85 ? 4.734 3.595 -10.279 1.00 89.94 85 GLN A C 1
ATOM 660 O O . GLN A 1 85 ? 4.216 4.699 -10.125 1.00 89.94 85 GLN A O 1
ATOM 665 N N . ARG A 1 86 ? 4.057 2.461 -10.062 1.00 92.88 86 ARG A N 1
ATOM 666 C CA . ARG A 1 86 ? 2.651 2.452 -9.622 1.00 92.88 86 ARG A CA 1
ATOM 667 C C . ARG A 1 86 ? 2.457 3.199 -8.308 1.00 92.88 86 ARG A C 1
ATOM 669 O O . ARG A 1 86 ? 1.551 4.020 -8.202 1.00 92.88 86 ARG A O 1
ATOM 676 N N . TYR A 1 87 ? 3.343 3.004 -7.332 1.00 91.19 87 TYR A N 1
ATOM 677 C CA . TYR A 1 87 ? 3.286 3.744 -6.067 1.00 91.19 87 TYR A CA 1
ATOM 678 C C . TYR A 1 87 ? 3.582 5.242 -6.213 1.00 91.19 87 TYR A C 1
ATOM 680 O O . TYR A 1 87 ? 3.067 6.053 -5.436 1.00 91.19 87 TYR A O 1
ATOM 688 N N . ALA A 1 88 ? 4.415 5.635 -7.177 1.00 88.00 88 ALA A N 1
ATOM 689 C CA . ALA A 1 88 ? 4.651 7.040 -7.499 1.00 88.00 88 ALA A CA 1
ATOM 690 C C . ALA A 1 88 ? 3.433 7.682 -8.187 1.00 88.00 88 ALA A C 1
ATOM 692 O O . ALA A 1 88 ? 3.124 8.841 -7.922 1.00 88.00 88 ALA A O 1
ATOM 693 N N . GLU A 1 89 ? 2.720 6.915 -9.012 1.00 91.31 89 GLU A N 1
ATOM 694 C CA . GLU A 1 89 ? 1.501 7.326 -9.719 1.00 91.31 89 GLU A CA 1
ATOM 695 C C . GLU A 1 89 ? 0.229 7.218 -8.857 1.00 91.31 89 GLU A C 1
ATOM 697 O O . GLU A 1 89 ? -0.852 7.589 -9.308 1.00 91.31 89 GLU A O 1
ATOM 702 N N . GLY A 1 90 ? 0.339 6.725 -7.617 1.00 89.56 90 GLY A N 1
ATOM 703 C CA . GLY A 1 90 ? -0.801 6.526 -6.715 1.00 89.56 90 GLY A CA 1
ATOM 704 C C . GLY A 1 90 ? -1.718 5.367 -7.118 1.00 89.56 90 GLY A C 1
ATOM 705 O O . GLY A 1 90 ? -2.851 5.295 -6.659 1.00 89.56 90 GLY A O 1
ATOM 706 N N . GLN A 1 91 ? -1.241 4.453 -7.964 1.00 92.50 91 GLN A N 1
ATOM 707 C CA . GLN A 1 91 ? -1.986 3.300 -8.473 1.00 92.50 91 GLN A CA 1
ATOM 708 C C . GLN A 1 91 ? -1.903 2.101 -7.525 1.00 92.50 91 GLN A C 1
ATOM 710 O O . GLN A 1 91 ? -1.617 0.990 -7.962 1.00 92.50 91 GLN A O 1
ATOM 715 N N . SER A 1 92 ? -2.108 2.310 -6.228 1.00 91.44 92 SER A N 1
ATOM 716 C CA . SER A 1 92 ? -2.182 1.204 -5.270 1.00 91.44 92 SER A CA 1
ATOM 717 C C . SER A 1 92 ? -3.461 0.377 -5.493 1.00 91.44 92 SER A C 1
ATOM 719 O O . SER A 1 92 ? -4.446 0.922 -5.995 1.00 91.44 92 SER A O 1
ATOM 721 N N . PRO A 1 93 ? -3.482 -0.921 -5.133 1.00 93.31 93 PRO A N 1
ATOM 722 C CA . PRO A 1 93 ? -4.698 -1.729 -5.203 1.00 93.31 93 PRO A CA 1
ATOM 723 C C . PRO A 1 93 ? -5.854 -1.110 -4.406 1.00 93.31 93 PRO A C 1
ATOM 725 O O . PRO A 1 93 ? -5.627 -0.446 -3.395 1.00 93.31 93 PRO A O 1
ATOM 728 N N . ASP A 1 94 ? -7.088 -1.362 -4.837 1.00 93.94 94 ASP A N 1
ATOM 729 C CA . ASP A 1 94 ? -8.267 -0.979 -4.063 1.00 93.94 94 ASP A CA 1
ATOM 730 C C . ASP A 1 94 ? -8.374 -1.841 -2.797 1.00 93.94 94 ASP A C 1
ATOM 732 O O . ASP A 1 94 ? -8.193 -3.060 -2.826 1.00 93.94 94 ASP A O 1
ATOM 736 N N . VAL A 1 95 ? -8.646 -1.183 -1.675 1.00 94.94 95 VAL A N 1
ATOM 737 C CA . VAL A 1 95 ? -8.727 -1.789 -0.346 1.00 94.94 95 VAL A CA 1
ATOM 738 C C . VAL A 1 95 ? -10.032 -1.459 0.372 1.00 94.94 95 VAL A C 1
ATOM 740 O O . VAL A 1 95 ? -10.208 -1.912 1.498 1.00 94.94 95 VAL A O 1
ATOM 743 N N . GLU A 1 96 ? -10.958 -0.712 -0.243 1.00 91.50 96 GLU A N 1
ATOM 744 C CA . GLU A 1 96 ? -12.187 -0.235 0.414 1.00 91.50 96 GLU A CA 1
ATOM 745 C C . GLU A 1 96 ? -13.04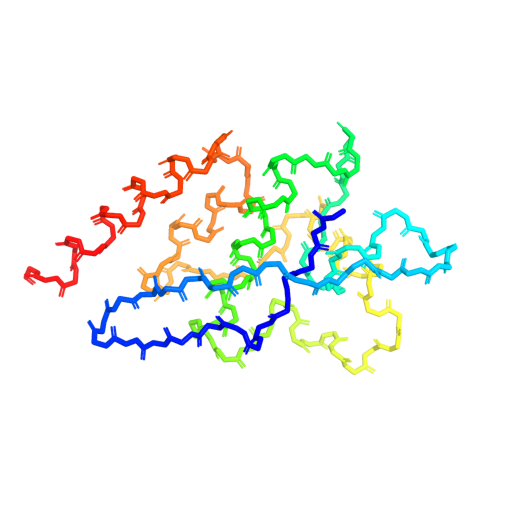7 -1.370 0.987 1.00 91.50 96 GLU A C 1
ATOM 747 O O . GLU A 1 96 ? -13.671 -1.217 2.036 1.00 91.50 96 GLU A O 1
ATOM 752 N N . SER A 1 97 ? -13.050 -2.528 0.323 1.00 90.25 97 SER A N 1
ATOM 753 C CA . SER A 1 97 ? -13.822 -3.706 0.739 1.00 90.25 97 SER A CA 1
ATOM 754 C C . SER A 1 97 ? -13.123 -4.589 1.781 1.00 90.25 97 SER A C 1
ATOM 756 O O . SER A 1 97 ? -13.732 -5.538 2.279 1.00 90.25 97 SER A O 1
ATOM 758 N N . LEU A 1 98 ? -11.861 -4.309 2.127 1.00 87.94 98 LEU A N 1
ATOM 759 C CA . LEU A 1 98 ? -11.100 -5.131 3.066 1.00 87.94 98 LEU A CA 1
ATOM 760 C C . LEU A 1 98 ? -11.420 -4.754 4.526 1.00 87.94 98 LEU A C 1
ATOM 762 O O . LEU A 1 98 ? -11.482 -3.567 4.849 1.00 87.94 98 LEU A O 1
ATOM 766 N N . PRO A 1 99 ? -11.498 -5.731 5.452 1.00 83.00 99 PRO A N 1
ATOM 767 C CA . PRO A 1 99 ? -11.678 -5.498 6.894 1.00 83.00 99 PRO A CA 1
ATOM 768 C C . PRO A 1 99 ? -10.727 -4.470 7.532 1.00 83.00 99 PRO A C 1
ATOM 770 O O . PRO A 1 99 ? -11.080 -3.810 8.508 1.00 83.00 99 PRO A O 1
ATOM 773 N N . LEU A 1 100 ? -9.519 -4.321 6.977 1.00 87.69 100 LEU A N 1
ATOM 774 C CA . LEU A 1 100 ? -8.496 -3.357 7.400 1.00 87.69 100 LEU A CA 1
ATOM 775 C C . LEU A 1 100 ? -8.160 -2.336 6.300 1.00 87.69 100 LEU A C 1
ATOM 777 O O . LEU A 1 100 ? -7.077 -1.750 6.305 1.00 87.69 100 LEU A O 1
ATOM 781 N N . GLY A 1 101 ? -9.084 -2.108 5.365 1.00 90.62 101 GLY A N 1
ATOM 782 C CA . GLY A 1 101 ? -8.898 -1.241 4.203 1.00 90.62 101 GLY A CA 1
ATOM 783 C C . GLY A 1 101 ? -8.448 0.173 4.553 1.00 90.62 101 GLY A C 1
ATOM 784 O O . GLY A 1 101 ? -7.442 0.650 4.035 1.00 90.62 101 GLY A O 1
ATOM 785 N N . ASP A 1 102 ? -9.130 0.812 5.507 1.00 91.62 102 ASP A N 1
ATOM 786 C CA . ASP A 1 102 ? -8.785 2.159 5.987 1.00 91.62 102 ASP A CA 1
ATOM 787 C C . ASP A 1 102 ? -7.363 2.221 6.570 1.00 91.62 102 ASP A C 1
ATOM 789 O O . ASP A 1 102 ? -6.614 3.159 6.297 1.00 91.62 102 ASP A O 1
ATOM 793 N N . LEU A 1 103 ? -6.943 1.196 7.319 1.00 89.31 103 LEU A N 1
ATOM 794 C CA . LEU A 1 103 ? -5.584 1.120 7.856 1.00 89.31 103 LEU A CA 1
ATOM 795 C C . LEU A 1 103 ? -4.550 0.995 6.734 1.00 89.31 103 LEU A C 1
ATOM 797 O O . LEU A 1 103 ? -3.578 1.750 6.722 1.00 89.31 103 LEU A O 1
ATOM 801 N N . ILE A 1 104 ? -4.766 0.071 5.792 1.00 92.25 104 ILE A N 1
ATOM 802 C CA . ILE A 1 104 ? -3.865 -0.145 4.650 1.00 92.25 104 ILE A CA 1
ATOM 803 C C . ILE A 1 104 ? -3.744 1.149 3.835 1.00 92.25 104 ILE A C 1
ATOM 805 O O . ILE A 1 104 ? -2.634 1.616 3.568 1.00 92.25 104 ILE A O 1
ATOM 809 N N . HIS A 1 105 ? -4.878 1.778 3.518 1.00 93.69 105 HIS A N 1
ATOM 810 C CA . HIS A 1 105 ? -4.929 3.042 2.796 1.00 93.69 105 HIS A CA 1
ATOM 811 C C . HIS A 1 105 ? -4.122 4.127 3.521 1.00 93.69 105 HIS A C 1
ATOM 813 O O . HIS A 1 105 ? -3.267 4.779 2.918 1.00 93.69 105 HIS A O 1
ATOM 819 N N . LYS A 1 106 ? -4.333 4.304 4.827 1.00 91.62 106 LYS A N 1
ATOM 820 C CA . LYS A 1 106 ? -3.611 5.302 5.625 1.00 91.62 106 LYS A CA 1
ATOM 821 C C . LYS A 1 106 ? -2.102 5.044 5.695 1.00 91.62 106 LYS A C 1
ATOM 823 O O . LYS A 1 106 ? -1.313 5.991 5.633 1.00 91.62 106 LYS A O 1
ATOM 828 N N . CYS A 1 107 ? -1.693 3.777 5.781 1.00 90.50 107 CYS A N 1
ATOM 829 C CA . CYS A 1 107 ? -0.290 3.370 5.719 1.00 90.50 107 CYS A CA 1
ATOM 830 C C . CYS A 1 107 ? 0.359 3.757 4.381 1.00 90.50 107 CYS A C 1
ATOM 832 O O . CYS A 1 107 ? 1.461 4.308 4.369 1.00 90.50 107 CYS A O 1
ATOM 834 N N . TRP A 1 108 ? -0.320 3.513 3.257 1.00 92.94 108 TRP A N 1
ATOM 835 C CA . TRP A 1 108 ? 0.221 3.789 1.923 1.00 92.94 108 TRP A CA 1
ATOM 836 C C . TRP A 1 108 ? 0.303 5.277 1.578 1.00 92.94 108 TRP A C 1
ATOM 838 O O . TRP A 1 108 ? 1.255 5.710 0.921 1.00 92.94 108 TRP A O 1
ATOM 848 N N . HIS A 1 109 ? -0.658 6.068 2.054 1.00 90.38 109 HIS A N 1
ATOM 849 C CA . HIS A 1 109 ? -0.741 7.502 1.768 1.00 90.38 109 HIS A CA 1
ATOM 850 C C . HIS A 1 109 ? 0.038 8.375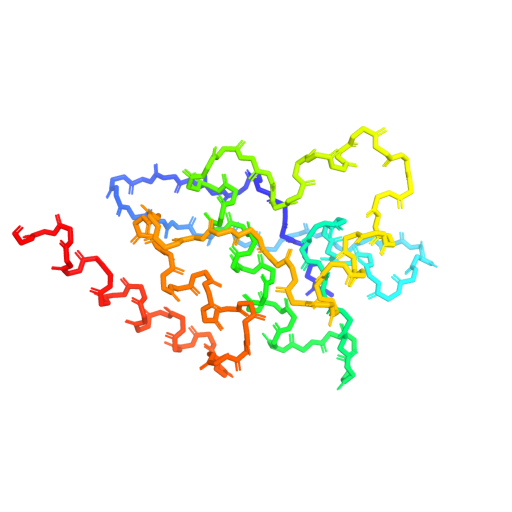 2.757 1.00 90.38 109 HIS A C 1
ATOM 852 O O . HIS A 1 109 ? 0.102 9.589 2.579 1.00 90.38 109 HIS A O 1
ATOM 858 N N . GLY A 1 110 ? 0.662 7.776 3.774 1.00 86.56 110 GLY A N 1
ATOM 859 C CA . GLY A 1 110 ? 1.468 8.506 4.753 1.00 86.56 110 GLY A CA 1
ATOM 860 C C . GLY A 1 110 ? 0.659 9.384 5.698 1.00 86.56 110 GLY A C 1
ATOM 861 O O . GLY A 1 110 ? 1.167 10.374 6.213 1.00 86.56 110 GLY A O 1
ATOM 862 N N . THR A 1 111 ? -0.604 9.028 5.935 1.00 88.31 111 THR A N 1
ATOM 863 C CA . THR A 1 111 ? -1.470 9.745 6.881 1.00 88.31 111 THR A CA 1
ATOM 864 C C . THR A 1 111 ? -1.346 9.214 8.309 1.00 88.31 111 THR A C 1
ATOM 866 O O . THR A 1 111 ? -1.958 9.769 9.211 1.00 88.31 111 THR A O 1
ATOM 869 N N . ILE A 1 112 ? -0.585 8.135 8.511 1.00 83.44 112 ILE A N 1
ATOM 870 C CA . ILE A 1 112 ? -0.152 7.644 9.822 1.00 83.44 112 ILE A CA 1
ATOM 871 C C . ILE A 1 112 ? 1.303 8.062 9.996 1.00 83.44 112 ILE A C 1
ATOM 873 O O . ILE A 1 112 ? 2.167 7.606 9.248 1.00 83.44 112 ILE A O 1
ATOM 877 N N . GLY A 1 113 ? 1.570 8.901 10.995 1.00 78.44 113 GLY A N 1
ATOM 878 C CA . GLY A 1 113 ? 2.905 9.455 11.236 1.00 78.44 113 GLY A CA 1
ATOM 879 C C . GLY A 1 113 ? 3.750 8.656 12.229 1.00 78.44 113 GLY A C 1
ATOM 880 O O . GLY A 1 113 ? 4.914 8.985 12.451 1.00 78.44 113 GLY A O 1
ATOM 881 N N . SER A 1 114 ? 3.175 7.641 12.883 1.00 77.75 114 SER A N 1
ATOM 882 C CA . SER A 1 114 ? 3.862 6.882 13.932 1.00 77.75 114 SER A CA 1
ATOM 883 C C . SER A 1 114 ? 3.321 5.465 14.113 1.00 77.75 114 SER A C 1
ATOM 885 O O . SER A 1 114 ? 2.158 5.174 13.832 1.00 77.75 114 SER A O 1
ATOM 887 N N . THR A 1 115 ? 4.142 4.577 14.669 1.00 73.50 115 THR A N 1
ATOM 888 C CA . THR A 1 115 ? 3.736 3.203 15.004 1.00 73.50 115 THR A CA 1
ATOM 889 C C . THR A 1 115 ? 2.667 3.158 16.102 1.00 73.50 115 THR A C 1
ATOM 891 O O . THR A 1 115 ? 1.824 2.263 16.118 1.00 73.50 115 THR A O 1
ATOM 894 N N . GLN A 1 116 ? 2.622 4.153 16.993 1.00 76.56 116 GLN A N 1
ATOM 895 C CA . GLN A 1 116 ? 1.558 4.288 17.991 1.00 76.56 116 GLN A CA 1
ATOM 896 C C . GLN A 1 116 ? 0.199 4.558 17.333 1.00 76.56 116 GLN A C 1
ATOM 898 O O . GLN A 1 116 ? -0.831 4.076 17.804 1.00 76.56 116 GLN A O 1
ATOM 903 N N . GLU A 1 117 ? 0.183 5.326 16.245 1.00 75.06 117 GLU A N 1
ATOM 904 C CA . GLU A 1 117 ? -1.029 5.638 15.492 1.00 75.06 117 GLU A CA 1
ATOM 905 C C . GLU A 1 117 ? -1.541 4.435 14.683 1.00 75.06 117 GLU A C 1
ATOM 907 O O . GLU A 1 117 ? -2.756 4.228 14.614 1.00 75.06 117 GLU A O 1
ATOM 912 N N . VAL A 1 118 ? -0.640 3.569 14.195 1.00 76.69 118 VAL A N 1
ATOM 913 C CA . VAL A 1 118 ? -1.001 2.238 13.663 1.00 76.69 118 VAL A CA 1
ATOM 914 C C . VAL A 1 118 ? -1.769 1.441 14.720 1.00 76.69 118 VAL A C 1
ATOM 916 O O . VAL A 1 118 ? -2.875 0.968 14.461 1.00 76.69 118 VAL A O 1
ATOM 919 N N . GLY A 1 119 ? -1.224 1.349 15.939 1.00 72.69 119 GLY A N 1
ATOM 920 C CA . GLY A 1 119 ? -1.854 0.622 17.044 1.00 72.69 119 GLY A CA 1
ATOM 921 C C . GLY A 1 119 ? -3.239 1.164 17.415 1.00 72.69 119 GLY A C 1
ATOM 922 O O . GLY A 1 119 ? -4.173 0.389 17.612 1.00 72.69 119 GLY A O 1
ATOM 923 N N . LYS A 1 120 ? -3.406 2.493 17.450 1.00 77.06 120 LYS A N 1
ATOM 924 C CA . LYS A 1 120 ? -4.716 3.129 17.683 1.00 77.06 120 LYS A CA 1
ATOM 925 C C . LYS A 1 120 ? -5.718 2.807 16.574 1.00 77.06 120 LYS A C 1
ATOM 927 O O . LYS A 1 120 ? -6.872 2.509 16.867 1.00 77.06 120 LYS A O 1
ATOM 932 N N . THR A 1 121 ? -5.285 2.851 15.315 1.00 78.06 121 THR A N 1
ATOM 933 C CA . THR A 1 121 ? -6.148 2.562 14.159 1.00 78.06 121 THR A CA 1
ATOM 934 C C . THR A 1 121 ? -6.606 1.101 14.166 1.00 78.06 121 THR A C 1
ATOM 936 O O . THR A 1 121 ? -7.791 0.833 13.975 1.00 78.06 121 THR A O 1
ATOM 939 N N . LEU A 1 122 ? -5.713 0.166 14.509 1.00 75.75 122 LEU A N 1
ATOM 940 C CA . LEU A 1 122 ? -6.050 -1.251 14.700 1.00 75.75 122 LEU A CA 1
ATOM 941 C C . LEU A 1 122 ? -7.086 -1.471 15.812 1.00 75.75 122 LEU A C 1
ATOM 943 O O . LEU A 1 122 ? -8.059 -2.188 15.607 1.00 75.75 122 LEU A O 1
ATOM 947 N N . GLN A 1 123 ? -6.925 -0.822 16.970 1.00 73.44 123 GLN A N 1
ATOM 948 C CA . GLN A 1 123 ? -7.891 -0.923 18.077 1.00 73.44 123 GLN A CA 1
ATOM 949 C C . GLN A 1 123 ? -9.281 -0.399 17.699 1.00 73.44 123 GLN A C 1
ATOM 951 O O . GLN A 1 123 ? -10.298 -0.897 18.181 1.00 73.44 123 GLN A O 1
ATOM 956 N N . VAL A 1 124 ? -9.341 0.631 16.851 1.00 71.88 124 VAL A N 1
ATOM 957 C CA . VAL A 1 124 ? -10.613 1.130 16.325 1.00 71.88 124 VAL A CA 1
ATOM 958 C C . VAL A 1 124 ? -11.241 0.111 15.379 1.00 71.88 124 VAL A C 1
ATOM 960 O O . VAL A 1 124 ? -12.438 -0.114 15.503 1.00 71.88 124 VAL A O 1
ATOM 963 N N . ALA A 1 125 ? -10.469 -0.520 14.491 1.00 68.12 125 ALA A N 1
ATOM 964 C CA . ALA A 1 125 ? -10.970 -1.531 13.556 1.00 68.12 125 ALA A CA 1
ATOM 965 C C . ALA A 1 125 ? -11.506 -2.797 14.258 1.00 68.12 125 ALA A C 1
ATOM 967 O O . ALA A 1 125 ? -12.568 -3.300 13.889 1.00 68.12 125 ALA A O 1
ATOM 968 N N . ASP A 1 126 ? -10.825 -3.258 15.311 1.00 64.19 126 ASP A N 1
ATOM 969 C CA . ASP A 1 126 ? -11.230 -4.417 16.126 1.00 64.19 126 ASP A CA 1
ATOM 970 C C . ASP A 1 126 ? -12.592 -4.192 16.809 1.00 64.19 126 ASP A C 1
ATOM 972 O O . ASP A 1 126 ? -13.474 -5.051 16.809 1.00 64.19 126 ASP A O 1
ATOM 976 N N . ARG A 1 127 ? -12.834 -2.963 17.284 1.00 58.66 127 ARG A N 1
ATOM 977 C CA . ARG A 1 127 ? -14.127 -2.562 17.861 1.00 58.66 127 ARG A CA 1
ATOM 978 C C . ARG A 1 127 ? -15.309 -2.658 16.891 1.00 58.66 127 ARG A C 1
ATOM 980 O O . ARG A 1 127 ? -16.436 -2.733 17.368 1.00 58.66 127 ARG A O 1
ATOM 987 N N . TRP A 1 128 ? -15.083 -2.622 15.577 1.00 53.19 128 TRP A N 1
ATOM 988 C CA . TRP A 1 128 ? -16.151 -2.744 14.575 1.00 53.19 128 TRP A CA 1
ATOM 989 C C . TRP A 1 128 ? -16.455 -4.197 14.184 1.00 53.19 128 TRP A C 1
ATOM 991 O O . TRP A 1 128 ? -17.490 -4.438 13.576 1.00 53.19 128 TRP A O 1
ATOM 1001 N N . HIS A 1 129 ? -15.596 -5.157 14.546 1.00 51.03 129 HIS A N 1
ATOM 1002 C CA . HIS A 1 129 ? -15.800 -6.587 14.268 1.00 51.03 129 HIS A CA 1
ATOM 1003 C C . HIS A 1 129 ? -16.472 -7.344 15.427 1.00 51.03 129 HIS A C 1
ATOM 1005 O O . HIS A 1 129 ? -16.924 -8.471 15.246 1.00 51.03 129 HIS A O 1
ATOM 1011 N N . LEU A 1 130 ? -16.556 -6.725 16.610 1.00 45.44 130 LEU A N 1
ATOM 1012 C CA . LEU A 1 130 ? -17.152 -7.292 17.829 1.00 45.44 130 LEU A CA 1
ATOM 1013 C C . LEU A 1 130 ? -18.506 -6.654 18.211 1.00 45.44 130 LEU A C 1
ATOM 1015 O O . LEU A 1 130 ? -18.963 -6.841 19.340 1.00 45.44 130 LEU A O 1
ATOM 1019 N N . GLY A 1 131 ? -19.111 -5.872 17.311 1.00 35.94 131 GLY A N 1
ATOM 1020 C CA . GLY A 1 131 ? -20.392 -5.178 17.511 1.00 35.94 131 GLY A CA 1
ATOM 1021 C C . GLY A 1 131 ? -21.567 -5.874 16.846 1.00 35.94 131 GLY A C 1
ATOM 1022 O O . GLY A 1 131 ? -21.400 -6.303 15.685 1.00 35.94 131 GLY A O 1
#

Organism: NCBI:txid254056

Sequence (131 aa):
MSDVRCQNAILVHDRLKIIDFEGCSIDGAGVGSCYGWFSYRRSTPSTSIQTDIFAFGCMIYEVMTGQPPHEDLMANEHRAQPVEQRYAEGQSPDVESLPLGDLIHKCWHGTIGSTQEVGKTLQVADRWHLG